Protein AF-A0A135UL10-F1 (afdb_monomer)

Mean predicted aligned error: 10.05 Å

Structure (mmCIF, N/CA/C/O backbone):
data_AF-A0A135UL10-F1
#
_entry.id   AF-A0A135UL10-F1
#
loop_
_atom_site.group_PDB
_atom_site.id
_atom_site.type_symbol
_atom_site.label_atom_id
_atom_site.label_alt_id
_atom_site.label_comp_id
_atom_site.label_asym_id
_atom_site.label_entity_id
_atom_site.label_seq_id
_atom_site.pdbx_PDB_ins_code
_atom_site.Cartn_x
_atom_site.Cartn_y
_atom_site.Cartn_z
_atom_site.occupancy
_atom_site.B_iso_or_equiv
_atom_site.auth_seq_id
_atom_site.auth_comp_id
_atom_site.auth_asym_id
_atom_site.auth_atom_id
_atom_site.pdbx_PDB_model_num
ATOM 1 N N . MET A 1 1 ? -5.763 3.634 17.952 1.00 61.22 1 MET A N 1
ATOM 2 C CA . MET A 1 1 ? -5.202 4.834 17.291 1.00 61.22 1 MET A CA 1
ATOM 3 C C . MET A 1 1 ? -5.747 6.161 17.831 1.00 61.22 1 MET A C 1
ATOM 5 O O . MET A 1 1 ? -5.252 7.186 17.401 1.00 61.22 1 MET A O 1
ATOM 9 N N . ARG A 1 2 ? -6.732 6.206 18.745 1.00 59.16 2 ARG A N 1
ATOM 10 C CA . ARG A 1 2 ? -7.394 7.461 19.168 1.00 59.16 2 ARG A CA 1
ATOM 11 C C . ARG A 1 2 ? -6.445 8.532 19.726 1.00 59.16 2 ARG A C 1
ATOM 13 O O . ARG A 1 2 ? -6.626 9.688 19.390 1.00 59.16 2 ARG A O 1
ATOM 20 N N . GLU A 1 3 ? -5.409 8.148 20.465 1.00 67.69 3 GLU A N 1
ATOM 21 C CA . GLU A 1 3 ? -4.483 9.107 21.101 1.00 67.69 3 GLU A CA 1
ATOM 22 C C . GLU A 1 3 ? -3.184 9.344 20.320 1.00 67.69 3 GLU A C 1
ATOM 24 O O . GLU A 1 3 ? -2.275 10.023 20.783 1.00 67.69 3 GLU A O 1
ATOM 29 N N . VAL A 1 4 ? -3.077 8.780 19.116 1.00 73.94 4 VAL A N 1
ATOM 30 C CA . VAL A 1 4 ? -1.868 8.894 18.295 1.00 73.94 4 VAL A CA 1
ATOM 31 C C . VAL A 1 4 ? -2.011 10.092 17.357 1.00 73.94 4 VAL A C 1
ATOM 33 O O . VAL A 1 4 ? -2.994 10.173 16.609 1.00 73.94 4 VAL A O 1
ATOM 36 N N . SER A 1 5 ? -1.036 11.006 17.382 1.00 77.75 5 SER A N 1
ATOM 37 C CA . SER A 1 5 ? -0.940 12.135 16.444 1.00 77.75 5 SER A CA 1
ATOM 38 C C . SER A 1 5 ? -0.785 11.647 14.998 1.00 77.75 5 SER A C 1
ATOM 40 O O . SER A 1 5 ? -0.221 10.579 14.744 1.00 77.75 5 SER A O 1
ATOM 42 N N . ASN A 1 6 ? -1.268 12.437 14.037 1.00 76.62 6 ASN A N 1
ATOM 43 C CA . ASN A 1 6 ? -1.091 12.168 12.608 1.00 76.62 6 ASN A CA 1
ATOM 44 C C . ASN A 1 6 ? 0.392 12.033 12.233 1.00 76.62 6 ASN A C 1
ATOM 46 O O . ASN A 1 6 ? 0.743 11.115 11.492 1.00 76.62 6 ASN A O 1
ATOM 50 N N . LYS A 1 7 ? 1.272 12.862 12.818 1.00 76.31 7 LYS A N 1
ATOM 51 C CA . LYS A 1 7 ? 2.731 12.764 12.627 1.00 76.31 7 LYS A CA 1
ATOM 52 C C . LYS A 1 7 ? 3.253 11.386 13.018 1.00 76.31 7 LYS A C 1
ATOM 54 O O . LYS A 1 7 ? 3.943 10.745 12.237 1.00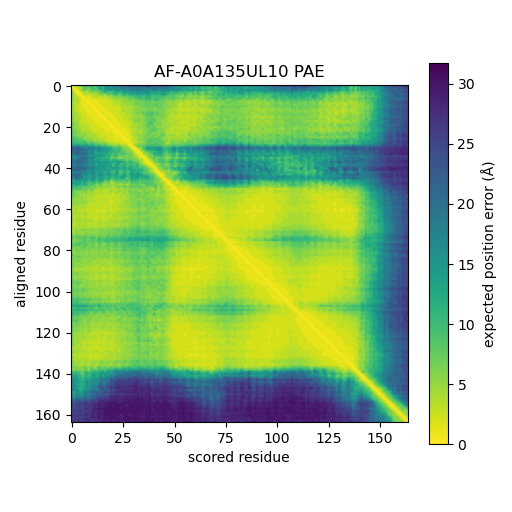 76.31 7 LYS A O 1
ATOM 59 N N . THR A 1 8 ? 2.895 10.910 14.207 1.00 81.81 8 THR A N 1
ATOM 60 C CA . THR A 1 8 ? 3.347 9.612 14.720 1.00 81.81 8 THR A CA 1
ATOM 61 C C . THR A 1 8 ? 2.866 8.460 13.840 1.00 81.81 8 THR A C 1
ATOM 63 O O . THR A 1 8 ? 3.617 7.526 13.582 1.00 81.81 8 THR A O 1
ATOM 66 N N . LEU A 1 9 ? 1.632 8.537 13.337 1.00 82.44 9 LEU A N 1
ATOM 67 C CA . LEU A 1 9 ? 1.081 7.513 12.454 1.00 82.44 9 LEU A CA 1
ATOM 68 C C . LEU A 1 9 ? 1.795 7.488 11.092 1.00 82.44 9 LEU A C 1
ATOM 70 O O . LEU A 1 9 ? 2.140 6.412 10.611 1.00 82.44 9 LEU A O 1
ATOM 74 N N . LEU A 1 10 ? 2.084 8.655 10.511 1.00 83.62 10 LEU A N 1
ATOM 75 C CA . LEU A 1 10 ? 2.874 8.761 9.280 1.00 83.62 10 LEU A CA 1
ATOM 76 C C . LEU A 1 10 ? 4.322 8.293 9.478 1.00 83.62 10 LEU A C 1
ATOM 78 O O . LEU A 1 10 ? 4.864 7.616 8.609 1.00 83.62 10 LEU A O 1
ATOM 82 N N . VAL A 1 11 ? 4.930 8.585 10.632 1.00 85.56 11 VAL A N 1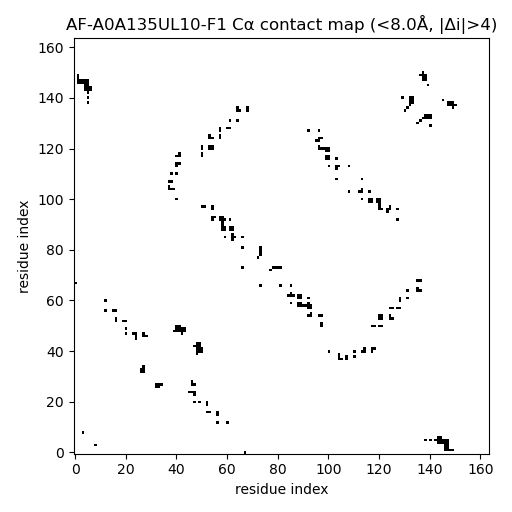
ATOM 83 C CA . VAL A 1 11 ? 6.262 8.069 10.990 1.00 85.56 11 VAL A CA 1
ATOM 84 C C . VAL A 1 11 ? 6.243 6.546 11.069 1.00 85.56 11 VAL A C 1
ATOM 86 O O . VAL A 1 11 ? 7.118 5.907 10.494 1.00 85.56 11 VAL A O 1
ATOM 89 N N . PHE A 1 12 ? 5.240 5.943 11.713 1.00 86.81 12 PHE A N 1
ATOM 90 C CA . PHE A 1 12 ? 5.126 4.484 11.757 1.00 86.81 12 PHE A CA 1
ATOM 91 C C . PHE A 1 12 ? 4.885 3.863 10.379 1.00 86.81 12 PHE A C 1
ATOM 93 O O . PHE A 1 12 ? 5.455 2.813 10.098 1.00 86.81 12 PHE A O 1
ATOM 100 N N . LEU A 1 13 ? 4.107 4.509 9.506 1.00 85.88 13 LEU A N 1
ATOM 101 C CA . LEU A 1 13 ? 3.959 4.075 8.112 1.00 85.88 13 LEU A CA 1
ATOM 102 C C . LEU A 1 13 ? 5.291 4.134 7.355 1.00 85.88 13 LEU A C 1
ATOM 104 O O . LEU A 1 13 ? 5.640 3.181 6.662 1.00 85.88 13 LEU A O 1
ATOM 108 N N . GLY A 1 14 ? 6.055 5.215 7.528 1.00 85.50 14 GLY A N 1
ATOM 109 C CA . GLY A 1 14 ? 7.390 5.349 6.944 1.00 85.50 14 GLY A CA 1
ATOM 110 C C . GLY A 1 14 ? 8.365 4.288 7.459 1.00 85.50 14 GLY A C 1
ATOM 111 O O . GLY A 1 14 ? 9.088 3.688 6.670 1.00 85.50 14 GLY A O 1
ATOM 112 N N . LEU A 1 15 ? 8.345 4.001 8.765 1.00 87.56 15 LEU A N 1
ATOM 113 C CA . LEU A 1 15 ? 9.154 2.941 9.373 1.00 87.56 15 LEU A CA 1
ATOM 114 C C . LEU A 1 15 ? 8.751 1.548 8.879 1.00 87.56 15 LEU A C 1
ATOM 116 O O . LEU A 1 15 ? 9.628 0.728 8.627 1.00 87.56 15 LEU A 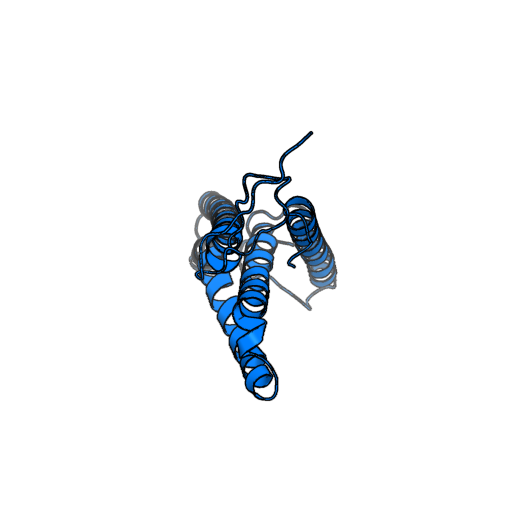O 1
ATOM 120 N N . ALA A 1 16 ? 7.452 1.286 8.710 1.00 84.94 16 ALA A N 1
ATOM 121 C CA . ALA A 1 16 ? 6.967 0.031 8.145 1.00 84.94 16 ALA A CA 1
ATOM 122 C C . ALA A 1 16 ? 7.454 -0.153 6.702 1.00 84.94 16 ALA A C 1
ATOM 124 O O . ALA A 1 16 ? 7.963 -1.218 6.371 1.00 84.94 16 ALA A O 1
ATOM 125 N N . GLY A 1 17 ? 7.382 0.896 5.876 1.00 84.19 17 GLY A N 1
ATOM 126 C CA . GLY A 1 17 ? 7.927 0.865 4.517 1.00 84.19 17 GLY A CA 1
ATOM 127 C C . GLY A 1 17 ? 9.441 0.685 4.479 1.00 84.19 17 GLY A C 1
ATOM 128 O O . GLY A 1 17 ? 9.945 -0.081 3.669 1.00 84.19 17 GLY A O 1
ATOM 129 N N . LEU A 1 18 ? 10.179 1.333 5.383 1.00 86.06 18 LEU A N 1
ATOM 130 C CA . LEU A 1 18 ? 11.626 1.139 5.487 1.00 86.06 18 LEU A CA 1
ATOM 131 C C . LEU A 1 18 ? 11.978 -0.301 5.883 1.00 86.06 18 LEU A C 1
ATOM 133 O O . LEU A 1 18 ? 12.904 -0.883 5.324 1.00 86.06 18 LEU A O 1
ATOM 137 N N . PHE A 1 19 ? 11.245 -0.876 6.836 1.00 86.56 19 PHE A N 1
ATOM 138 C CA . PHE A 1 19 ? 11.438 -2.260 7.258 1.00 86.56 19 PHE A CA 1
ATOM 139 C C . PHE A 1 19 ? 11.143 -3.250 6.124 1.00 86.56 19 PHE A C 1
ATOM 141 O O . PHE A 1 19 ? 11.913 -4.189 5.936 1.00 86.56 19 PHE A O 1
ATOM 148 N N . ASP A 1 20 ? 10.086 -2.997 5.347 1.00 83.44 20 ASP A N 1
ATOM 149 C CA . ASP A 1 20 ? 9.721 -3.764 4.150 1.00 83.44 20 ASP A CA 1
ATOM 150 C C . ASP A 1 20 ? 10.860 -3.763 3.120 1.00 83.44 20 ASP A C 1
ATOM 152 O O . ASP A 1 20 ? 11.336 -4.821 2.720 1.00 83.44 20 ASP A O 1
ATOM 156 N N . VAL A 1 21 ? 11.393 -2.577 2.795 1.00 84.06 21 VAL A N 1
ATOM 157 C CA . VAL A 1 21 ? 12.543 -2.419 1.887 1.00 84.06 21 VAL A CA 1
ATOM 158 C C . VAL A 1 21 ? 13.753 -3.214 2.378 1.00 84.06 21 VAL A C 1
ATOM 160 O O . VAL A 1 21 ? 14.369 -3.933 1.598 1.00 84.06 21 VAL A O 1
ATOM 163 N N . VAL A 1 22 ? 14.110 -3.095 3.661 1.00 84.56 22 VAL A N 1
ATOM 164 C CA . VAL A 1 22 ? 15.292 -3.775 4.219 1.00 84.56 22 VAL A CA 1
ATOM 165 C C . VAL A 1 22 ? 15.122 -5.293 4.183 1.00 84.56 22 VAL A C 1
ATOM 167 O O . VAL A 1 22 ? 16.035 -5.994 3.748 1.00 84.56 22 VAL A O 1
ATOM 170 N N . LEU A 1 23 ? 13.971 -5.809 4.622 1.00 83.88 23 LEU A N 1
ATOM 171 C CA . LEU A 1 23 ? 13.712 -7.247 4.611 1.00 83.88 23 LEU A CA 1
ATOM 172 C C . LEU A 1 23 ? 13.694 -7.811 3.193 1.00 83.88 23 LEU A C 1
ATOM 174 O O . LEU A 1 23 ? 14.362 -8.814 2.938 1.00 83.88 23 LEU A O 1
ATOM 178 N N . GLU A 1 24 ? 12.951 -7.187 2.280 1.00 78.38 24 GLU A N 1
ATOM 179 C CA . GLU A 1 24 ? 12.834 -7.684 0.911 1.00 78.38 24 GLU A CA 1
ATOM 180 C C . GLU A 1 24 ? 14.168 -7.588 0.162 1.00 78.38 24 GLU A C 1
ATOM 182 O O . GLU A 1 24 ? 14.549 -8.543 -0.509 1.00 78.38 24 GLU A O 1
ATOM 187 N N . GLU A 1 25 ? 14.946 -6.518 0.338 1.00 80.12 25 GLU A N 1
ATOM 188 C CA . GLU A 1 25 ? 16.286 -6.414 -0.253 1.00 80.12 25 GLU A CA 1
ATOM 189 C C . GLU A 1 25 ? 17.230 -7.500 0.304 1.00 80.12 25 GLU A C 1
ATOM 191 O O . GLU A 1 25 ? 17.976 -8.120 -0.457 1.00 80.12 25 GLU A O 1
ATOM 196 N N . CYS A 1 26 ? 17.173 -7.818 1.605 1.00 79.38 26 CYS A N 1
ATOM 197 C CA . CYS A 1 26 ? 17.928 -8.944 2.169 1.00 79.38 26 CYS A CA 1
ATOM 198 C C . CYS A 1 26 ? 17.501 -10.298 1.574 1.00 79.38 26 CYS A C 1
ATOM 200 O O . CYS A 1 26 ? 18.359 -11.134 1.286 1.00 79.38 26 CYS A O 1
ATOM 202 N N . LEU A 1 27 ? 16.197 -10.516 1.376 1.00 77.44 27 LEU A N 1
ATOM 203 C CA . LEU A 1 27 ? 15.657 -11.751 0.798 1.00 77.44 27 LEU A CA 1
ATOM 204 C C . LEU A 1 27 ? 16.004 -11.897 -0.691 1.00 77.44 27 LEU A C 1
ATOM 206 O O . LEU A 1 27 ? 16.377 -12.988 -1.126 1.00 77.44 27 LEU A O 1
ATOM 210 N N . LEU A 1 28 ? 15.940 -10.804 -1.456 1.00 74.81 28 LEU A N 1
ATOM 211 C CA . LEU A 1 28 ? 16.317 -10.751 -2.872 1.00 74.81 28 LEU A CA 1
ATOM 212 C C . LEU A 1 28 ? 17.810 -11.060 -3.067 1.00 74.81 28 LEU A C 1
ATOM 214 O O . LEU A 1 28 ? 18.177 -11.807 -3.975 1.00 74.81 28 LEU A O 1
ATOM 218 N N . ASN A 1 29 ? 18.673 -10.555 -2.180 1.00 74.88 29 ASN A N 1
ATOM 219 C CA . ASN A 1 29 ? 20.116 -10.813 -2.234 1.00 74.88 29 ASN A CA 1
ATOM 220 C C . ASN A 1 29 ? 20.514 -12.228 -1.771 1.00 74.88 29 ASN A C 1
ATOM 222 O O . ASN A 1 29 ? 21.638 -12.656 -2.029 1.00 74.88 29 ASN A O 1
ATOM 226 N N . TYR A 1 30 ? 19.612 -12.992 -1.145 1.00 73.06 30 TYR A N 1
ATOM 227 C CA . TYR A 1 30 ? 19.890 -14.358 -0.677 1.00 73.06 30 TYR A CA 1
ATOM 228 C C . TYR A 1 30 ? 19.916 -15.422 -1.797 1.00 73.06 30 TYR A C 1
ATOM 230 O O . TYR A 1 30 ? 20.049 -16.611 -1.515 1.00 73.06 30 TYR A O 1
ATOM 238 N N . GLY A 1 31 ? 19.830 -15.012 -3.070 1.00 57.88 31 GLY A N 1
ATOM 239 C CA . GLY A 1 31 ? 20.182 -15.862 -4.212 1.00 57.88 31 GLY A CA 1
ATOM 240 C C . GLY A 1 31 ? 19.095 -16.846 -4.653 1.00 57.88 31 GLY A C 1
ATOM 241 O O . GLY A 1 31 ? 19.385 -18.022 -4.853 1.00 57.88 31 GLY A O 1
ATOM 242 N N . GLY A 1 32 ? 17.856 -16.370 -4.840 1.00 62.31 32 GLY A N 1
ATOM 243 C CA . GLY A 1 32 ? 16.808 -17.117 -5.560 1.00 62.31 32 GLY A CA 1
ATOM 244 C C . GLY A 1 32 ? 15.556 -17.499 -4.763 1.00 62.31 32 GLY A C 1
ATOM 245 O O . GLY A 1 32 ? 14.688 -18.176 -5.306 1.00 62.31 32 GLY A O 1
ATOM 246 N N . LEU A 1 33 ? 15.428 -17.063 -3.504 1.00 58.16 33 LEU A N 1
ATOM 247 C CA . LEU A 1 33 ? 14.204 -17.253 -2.704 1.00 58.16 33 LEU A CA 1
ATOM 248 C C . LEU A 1 33 ? 13.055 -16.331 -3.134 1.00 58.16 33 LEU A C 1
ATOM 250 O O . LEU A 1 33 ? 11.887 -16.683 -2.986 1.00 58.16 33 LEU A O 1
ATOM 254 N N . TYR A 1 34 ? 13.391 -15.154 -3.657 1.00 52.06 34 TYR A N 1
ATOM 255 C CA . TYR A 1 34 ? 12.441 -14.136 -4.076 1.00 52.06 34 TYR A CA 1
ATOM 256 C C . TYR A 1 34 ? 12.973 -13.498 -5.359 1.00 52.06 34 TYR A C 1
ATOM 258 O O . TYR A 1 34 ? 14.150 -13.150 -5.434 1.00 52.06 34 TYR A O 1
ATOM 266 N N . LEU A 1 35 ? 12.144 -13.421 -6.398 1.00 62.25 35 LEU A N 1
ATOM 267 C CA . LEU A 1 35 ? 12.518 -12.864 -7.696 1.00 62.25 35 LEU A CA 1
ATOM 268 C C . LEU A 1 35 ? 11.357 -12.027 -8.216 1.00 62.25 35 LEU A C 1
ATOM 270 O O . LEU A 1 35 ? 10.235 -12.516 -8.353 1.00 62.25 35 LEU A O 1
ATOM 274 N N . HIS A 1 36 ? 11.637 -10.771 -8.542 1.00 61.72 36 HIS A N 1
ATOM 275 C CA . HIS A 1 36 ? 10.674 -9.934 -9.235 1.00 61.72 36 HIS A CA 1
ATOM 276 C C . HIS A 1 36 ? 10.696 -10.232 -10.738 1.00 61.72 36 HIS A C 1
ATOM 278 O O . HIS A 1 36 ? 11.752 -10.280 -11.366 1.00 61.72 36 HIS A O 1
ATOM 284 N N . TYR A 1 37 ? 9.515 -10.433 -11.322 1.00 55.38 37 TYR A N 1
ATOM 285 C CA . TYR A 1 37 ? 9.376 -10.762 -12.738 1.00 55.38 37 TYR A CA 1
ATOM 286 C C . TYR A 1 37 ? 9.502 -9.516 -13.625 1.00 55.38 37 TYR A C 1
ATOM 288 O O . TYR A 1 37 ? 8.882 -8.493 -13.345 1.00 55.38 37 TYR A O 1
ATOM 296 N N . GLY A 1 38 ? 10.252 -9.612 -14.724 1.00 58.78 38 GLY A N 1
ATOM 297 C CA . GLY A 1 38 ? 10.378 -8.542 -15.720 1.00 58.78 38 GLY A CA 1
ATOM 298 C C . GLY A 1 38 ? 11.300 -7.385 -15.315 1.00 58.78 38 GLY A C 1
ATOM 299 O O . GLY A 1 38 ? 11.927 -7.389 -14.257 1.00 58.78 38 GLY A O 1
ATOM 300 N N . HIS A 1 39 ? 11.406 -6.384 -16.195 1.00 62.16 39 HIS A N 1
ATOM 301 C CA . HIS A 1 39 ? 12.285 -5.232 -15.984 1.00 62.16 39 HIS A CA 1
ATOM 302 C C . HIS A 1 39 ? 11.675 -4.286 -14.938 1.00 62.16 39 HIS A C 1
ATOM 304 O O . HIS A 1 39 ? 10.765 -3.511 -15.233 1.00 62.16 39 HIS A O 1
ATOM 310 N N . GLN A 1 40 ? 12.163 -4.382 -13.702 1.00 62.72 40 GLN A N 1
ATOM 311 C CA . GLN A 1 40 ? 11.638 -3.626 -12.568 1.00 62.72 40 GLN A CA 1
ATOM 312 C C . GLN A 1 40 ? 11.954 -2.130 -12.660 1.00 62.72 40 GLN A C 1
ATOM 314 O O . GLN A 1 40 ? 12.993 -1.710 -13.173 1.00 62.72 40 GLN A O 1
ATOM 319 N N . THR A 1 41 ? 11.033 -1.318 -12.148 1.00 58.47 41 THR A N 1
ATOM 320 C CA . THR A 1 41 ? 11.119 0.149 -12.144 1.00 58.47 41 THR A CA 1
ATOM 321 C C . THR A 1 41 ? 11.533 0.684 -10.790 1.00 58.47 41 THR A C 1
ATOM 323 O O . THR A 1 41 ? 11.257 0.047 -9.778 1.00 58.47 41 THR A O 1
ATOM 326 N N . LEU A 1 42 ? 12.134 1.879 -10.758 1.00 60.41 42 LEU A N 1
ATOM 327 C CA . LEU A 1 42 ? 12.561 2.556 -9.527 1.00 60.41 42 LEU A CA 1
ATOM 328 C C . LEU A 1 42 ? 13.396 1.660 -8.594 1.00 60.41 42 LEU A C 1
ATOM 330 O O . LEU A 1 42 ? 13.178 1.640 -7.386 1.00 60.41 42 LEU A O 1
ATOM 334 N N . VAL A 1 43 ? 14.341 0.902 -9.148 1.00 67.25 43 VAL A N 1
ATOM 335 C CA . VAL A 1 43 ? 15.310 0.151 -8.344 1.00 67.25 43 VAL A CA 1
ATOM 336 C C . VAL A 1 43 ? 16.362 1.138 -7.841 1.00 67.25 43 VAL A C 1
ATOM 338 O O . VAL A 1 43 ? 17.158 1.636 -8.634 1.00 67.25 43 VAL A O 1
ATOM 341 N N . LEU A 1 44 ? 16.320 1.489 -6.552 1.00 58.75 44 LEU A N 1
ATOM 342 C CA . LEU A 1 44 ? 17.241 2.478 -5.970 1.00 58.75 44 LEU A CA 1
ATOM 343 C C . LEU A 1 44 ? 18.539 1.865 -5.434 1.00 58.75 44 LEU A C 1
ATOM 345 O O . LEU A 1 44 ? 19.562 2.543 -5.443 1.00 58.75 44 LEU A O 1
ATOM 349 N N . PHE A 1 45 ? 18.497 0.623 -4.942 1.00 61.09 45 PHE A N 1
ATOM 350 C CA . PHE A 1 45 ? 19.636 0.001 -4.261 1.00 61.09 45 PHE A CA 1
ATOM 351 C C . PHE A 1 45 ? 20.295 -1.077 -5.115 1.00 61.09 45 PHE A C 1
ATOM 353 O O . PHE A 1 45 ? 21.353 -0.832 -5.688 1.00 61.09 45 PHE A O 1
ATOM 360 N N . SER A 1 46 ? 19.688 -2.257 -5.215 1.00 62.91 46 SER A N 1
ATOM 361 C CA . SER A 1 46 ? 20.241 -3.343 -6.029 1.00 62.91 46 SER A CA 1
ATOM 362 C C . SER A 1 46 ? 19.141 -4.076 -6.782 1.00 62.91 46 SER A C 1
ATOM 364 O O . SER A 1 46 ? 19.179 -4.124 -8.012 1.00 62.91 46 SER A O 1
ATOM 366 N N . LEU A 1 47 ? 18.123 -4.578 -6.076 1.00 66.50 47 LEU A N 1
ATOM 367 C CA . LEU A 1 47 ? 17.083 -5.413 -6.690 1.00 66.50 47 LEU A CA 1
ATOM 368 C C . LEU A 1 47 ? 15.657 -4.973 -6.342 1.00 66.50 47 LEU A C 1
ATOM 370 O O . LEU A 1 47 ? 14.731 -5.303 -7.086 1.00 66.50 47 LEU A O 1
ATOM 374 N N . PHE A 1 48 ? 15.465 -4.222 -5.252 1.00 68.12 48 PHE A N 1
ATOM 375 C CA . PHE A 1 48 ? 14.133 -3.866 -4.776 1.00 68.12 48 PHE A CA 1
ATOM 376 C C . PHE A 1 48 ? 13.477 -2.727 -5.586 1.00 68.12 48 PHE A C 1
ATOM 378 O O . PHE A 1 48 ? 14.027 -1.621 -5.665 1.00 68.12 48 PHE A O 1
ATOM 385 N N . PRO A 1 49 ? 12.272 -2.941 -6.145 1.00 75.88 49 PRO A N 1
ATOM 386 C CA . PRO A 1 49 ? 11.487 -1.892 -6.778 1.00 75.88 49 PRO A CA 1
ATOM 387 C C . PRO A 1 49 ? 10.841 -0.968 -5.739 1.00 75.88 49 PRO A C 1
ATOM 389 O O . PRO A 1 49 ? 9.887 -1.351 -5.067 1.00 75.88 49 PRO A O 1
ATOM 392 N N . CYS A 1 50 ? 11.258 0.298 -5.647 1.00 79.56 50 CYS A N 1
ATOM 393 C CA . CYS A 1 50 ? 10.710 1.204 -4.630 1.00 79.56 50 CYS A CA 1
ATOM 394 C C . CYS A 1 50 ? 9.193 1.416 -4.728 1.00 79.56 50 CYS A C 1
ATOM 396 O O . CYS A 1 50 ? 8.559 1.626 -3.699 1.00 79.56 50 CYS A O 1
ATOM 398 N N . TRP A 1 51 ? 8.595 1.321 -5.921 1.00 81.56 51 TRP A N 1
ATOM 399 C CA . TRP A 1 51 ? 7.138 1.422 -6.093 1.00 81.56 51 TRP A CA 1
ATOM 400 C C . TRP A 1 51 ? 6.366 0.336 -5.333 1.00 81.56 51 TRP A C 1
ATOM 402 O O . TRP A 1 51 ? 5.240 0.586 -4.896 1.00 81.56 51 TRP A O 1
ATOM 412 N N . TRP A 1 52 ? 6.986 -0.831 -5.129 1.00 84.88 52 TRP A N 1
ATOM 413 C CA . TRP A 1 52 ? 6.405 -1.948 -4.394 1.00 84.88 52 TRP A CA 1
ATOM 414 C C . TRP A 1 52 ? 6.158 -1.591 -2.929 1.00 84.88 52 TRP A C 1
ATOM 416 O O . TRP A 1 52 ? 5.039 -1.761 -2.446 1.00 84.88 52 TRP A O 1
ATOM 426 N N . ALA A 1 53 ? 7.142 -0.985 -2.255 1.00 86.19 53 ALA A N 1
ATOM 427 C CA . ALA A 1 53 ? 7.000 -0.557 -0.861 1.00 86.19 53 ALA A CA 1
ATOM 428 C C . ALA A 1 53 ? 5.797 0.378 -0.668 1.00 86.19 53 ALA A C 1
ATOM 430 O O . ALA A 1 53 ? 5.021 0.220 0.275 1.00 86.19 53 ALA A O 1
ATOM 431 N N . PHE A 1 54 ? 5.590 1.333 -1.583 1.00 88.56 54 PHE A N 1
ATOM 432 C CA . PHE A 1 54 ? 4.469 2.269 -1.482 1.00 88.56 54 PHE A CA 1
ATOM 433 C C . PHE A 1 54 ? 3.119 1.554 -1.581 1.00 88.56 54 PHE A C 1
ATOM 435 O O . PHE A 1 54 ? 2.263 1.741 -0.709 1.00 88.56 54 PHE A O 1
ATOM 442 N N . CYS A 1 55 ? 2.916 0.716 -2.604 1.00 90.31 55 CYS A N 1
ATOM 443 C CA . CYS A 1 55 ? 1.648 0.001 -2.740 1.00 90.31 55 CYS A CA 1
ATOM 444 C C . CYS A 1 55 ? 1.436 -1.015 -1.607 1.00 90.31 55 CYS A C 1
ATOM 446 O O . CYS A 1 55 ? 0.326 -1.085 -1.076 1.00 90.31 55 CYS A O 1
ATOM 448 N N . ASN A 1 56 ? 2.489 -1.711 -1.165 1.00 90.62 56 ASN A N 1
ATOM 449 C CA . ASN A 1 56 ? 2.429 -2.708 -0.098 1.00 90.62 56 ASN A CA 1
ATOM 450 C C . ASN A 1 56 ? 2.001 -2.070 1.234 1.00 90.62 56 ASN A C 1
ATOM 452 O O . ASN A 1 56 ? 0.989 -2.457 1.826 1.00 90.62 56 ASN A O 1
ATOM 456 N N . VAL A 1 57 ? 2.684 -0.996 1.644 1.00 90.81 57 VAL A N 1
ATOM 457 C CA . VAL A 1 57 ? 2.345 -0.241 2.860 1.00 90.81 57 VAL A CA 1
ATOM 458 C C . VAL A 1 57 ? 0.932 0.335 2.778 1.00 90.81 57 VAL A C 1
ATOM 460 O O . VAL A 1 57 ? 0.168 0.219 3.738 1.00 90.81 57 VAL A O 1
ATOM 463 N N . SER A 1 58 ? 0.545 0.917 1.637 1.00 92.94 58 SER A N 1
ATOM 464 C CA . SER A 1 58 ? -0.798 1.492 1.469 1.00 92.94 58 SER A CA 1
ATOM 465 C C . SER A 1 58 ? -1.917 0.444 1.578 1.00 92.94 58 SER A C 1
ATOM 467 O O . SER A 1 58 ? -2.989 0.738 2.114 1.00 92.94 58 SER A O 1
ATOM 469 N N . ALA A 1 59 ? -1.674 -0.782 1.105 1.00 92.88 59 ALA A N 1
ATOM 470 C CA . ALA A 1 59 ? -2.631 -1.884 1.118 1.00 92.88 59 ALA A CA 1
ATOM 471 C C . ALA A 1 59 ? -2.790 -2.485 2.521 1.00 92.88 59 ALA A C 1
ATOM 473 O O . ALA A 1 59 ? -3.912 -2.677 3.000 1.00 92.88 59 ALA A O 1
ATOM 474 N N . VAL A 1 60 ? -1.675 -2.713 3.222 1.00 91.94 60 VAL A N 1
ATOM 475 C CA . VAL A 1 60 ? -1.691 -3.140 4.630 1.00 91.94 60 VAL A CA 1
ATOM 476 C C . VAL A 1 60 ? -2.383 -2.086 5.492 1.00 91.94 60 VAL A C 1
ATOM 478 O O . VAL A 1 60 ? -3.229 -2.417 6.328 1.00 91.94 60 VAL A O 1
ATOM 481 N N . PHE A 1 61 ? -2.088 -0.806 5.250 1.00 93.06 61 PHE A N 1
ATOM 482 C CA . PHE A 1 61 ? -2.700 0.287 5.991 1.00 93.06 61 PHE A CA 1
ATOM 483 C C . PHE A 1 61 ? -4.224 0.324 5.834 1.00 93.06 61 PHE A C 1
ATOM 485 O O . PHE A 1 61 ? -4.922 0.528 6.828 1.00 93.06 61 PHE A O 1
ATOM 492 N N . LEU A 1 62 ? -4.754 0.040 4.639 1.00 94.38 62 LEU A N 1
ATOM 493 C CA . LEU A 1 62 ? -6.198 -0.082 4.418 1.00 94.38 62 LEU A CA 1
ATOM 494 C C . LEU A 1 62 ? -6.821 -1.170 5.306 1.00 94.38 62 LEU A C 1
ATOM 496 O O . LEU A 1 62 ? -7.827 -0.919 5.971 1.00 94.38 62 LEU A O 1
ATOM 500 N N . GLY A 1 63 ? -6.211 -2.358 5.367 1.00 92.94 63 GLY A N 1
ATOM 501 C CA . GLY A 1 63 ? -6.696 -3.456 6.211 1.00 92.94 63 GLY A CA 1
ATOM 502 C C . GLY A 1 63 ? -6.704 -3.100 7.702 1.00 92.94 63 GLY A C 1
ATOM 503 O O . GLY A 1 63 ? -7.699 -3.319 8.404 1.00 92.94 63 GLY A O 1
ATOM 504 N N . ILE A 1 64 ? -5.629 -2.476 8.187 1.00 91.94 64 ILE A N 1
ATOM 505 C CA . ILE A 1 64 ? -5.527 -2.027 9.584 1.00 91.94 64 ILE A CA 1
ATOM 506 C C . ILE A 1 64 ? -6.548 -0.912 9.875 1.00 91.94 64 ILE A C 1
ATOM 508 O O . ILE A 1 64 ? -7.213 -0.926 10.913 1.00 91.94 64 ILE A O 1
ATOM 512 N N . ALA A 1 65 ? -6.714 0.052 8.969 1.00 92.06 65 ALA A N 1
ATOM 513 C CA . ALA A 1 65 ? -7.664 1.146 9.141 1.00 92.06 65 ALA A CA 1
ATOM 514 C C . ALA A 1 65 ? -9.114 0.641 9.191 1.00 92.06 65 ALA A C 1
ATOM 516 O O . ALA A 1 65 ? -9.875 1.047 10.072 1.00 92.06 65 ALA A O 1
ATOM 517 N N . MET A 1 66 ? -9.481 -0.293 8.310 1.00 93.00 66 MET A N 1
ATOM 518 C CA . MET A 1 66 ? -10.815 -0.900 8.278 1.00 93.00 66 MET A CA 1
ATOM 519 C C . MET A 1 66 ? -11.105 -1.705 9.547 1.00 93.00 66 MET A C 1
ATOM 521 O O . MET A 1 66 ? -12.132 -1.497 10.200 1.00 93.00 66 MET A O 1
ATOM 525 N N . THR A 1 67 ? -10.180 -2.575 9.957 1.00 91.88 67 THR A N 1
ATOM 526 C CA . THR A 1 67 ? -10.327 -3.352 11.200 1.00 91.88 67 THR A CA 1
ATOM 527 C C . THR A 1 67 ? -10.434 -2.446 12.426 1.00 91.88 67 THR A C 1
ATOM 529 O O . THR A 1 67 ? -11.273 -2.678 13.297 1.00 91.88 67 THR A O 1
ATOM 532 N N . TYR A 1 68 ? -9.676 -1.349 12.467 1.00 90.94 68 TYR A N 1
ATOM 533 C CA . TYR A 1 68 ? -9.764 -0.362 13.540 1.00 90.94 68 TYR A CA 1
ATOM 534 C C . TYR A 1 68 ? -11.084 0.431 13.540 1.00 90.94 68 TYR A C 1
ATOM 536 O O . TYR A 1 68 ? -11.671 0.676 14.608 1.00 90.94 68 TYR A O 1
ATOM 544 N N . ARG A 1 69 ? -11.564 0.837 12.358 1.00 91.12 69 ARG A N 1
ATOM 545 C CA . ARG A 1 69 ? -12.801 1.612 12.182 1.00 91.12 69 ARG A CA 1
ATOM 546 C C . ARG A 1 69 ? -14.035 0.829 12.619 1.00 91.12 69 ARG A C 1
ATOM 548 O O . ARG A 1 69 ? -14.922 1.414 13.246 1.00 91.12 69 ARG A O 1
ATOM 555 N N . TYR A 1 70 ? -14.057 -0.474 12.347 1.00 91.19 70 TYR A N 1
ATOM 556 C CA . TYR A 1 70 ? -15.164 -1.379 12.672 1.00 91.19 70 TYR A CA 1
ATOM 557 C C . TYR A 1 70 ? -14.863 -2.313 13.855 1.00 91.19 70 TYR A C 1
ATOM 559 O O . TYR A 1 70 ? -15.565 -3.300 14.059 1.00 91.19 70 TYR A O 1
ATOM 567 N N . ARG A 1 71 ? -13.860 -1.991 14.685 1.00 90.06 71 ARG A N 1
ATOM 568 C CA . ARG A 1 71 ? -13.421 -2.824 15.826 1.00 90.06 71 ARG A CA 1
ATOM 569 C C . ARG A 1 71 ? -14.545 -3.241 16.783 1.00 90.06 71 ARG A C 1
ATOM 571 O O . ARG A 1 71 ? -14.493 -4.321 17.351 1.00 90.06 71 ARG A O 1
ATOM 578 N N . GLU A 1 72 ? -15.557 -2.389 16.961 1.00 91.00 72 GLU A N 1
ATOM 579 C CA . GLU A 1 72 ? -16.704 -2.670 17.837 1.00 91.00 72 GLU A CA 1
ATOM 580 C C . GLU A 1 72 ? -17.579 -3.791 17.254 1.00 91.00 72 GLU A C 1
ATOM 582 O O . GLU A 1 72 ? -18.059 -4.652 17.991 1.00 91.00 72 GLU A O 1
ATOM 587 N N . TRP A 1 73 ? -17.703 -3.850 15.924 1.00 92.56 73 TRP A N 1
ATOM 588 C CA . TRP A 1 73 ? -18.414 -4.918 15.223 1.00 92.56 73 TRP A CA 1
ATOM 589 C C . TRP A 1 73 ? -17.645 -6.243 15.244 1.00 92.56 73 TRP A C 1
ATOM 591 O O . TRP A 1 73 ? -18.259 -7.296 15.387 1.00 92.56 73 TRP A O 1
ATOM 601 N N . PHE A 1 74 ? -16.311 -6.192 15.174 1.00 91.44 74 PHE A N 1
ATOM 602 C CA . PHE A 1 74 ? -15.434 -7.368 15.244 1.00 91.44 74 PHE A CA 1
ATOM 603 C C . PHE A 1 74 ? -15.266 -7.957 16.655 1.00 91.44 74 PHE A C 1
ATOM 605 O O . PHE A 1 74 ? -14.453 -8.857 16.850 1.00 91.44 74 PHE A O 1
ATOM 612 N N . SER A 1 75 ? -16.009 -7.480 17.653 1.00 90.62 75 SER A N 1
ATOM 613 C CA . SER A 1 75 ? -15.910 -7.994 19.020 1.00 90.62 75 SER A CA 1
ATOM 614 C C . SER A 1 75 ? -16.513 -9.403 19.169 1.00 90.62 75 SER A C 1
ATOM 616 O O . SER A 1 75 ? -17.503 -9.768 18.529 1.00 90.62 75 SER A O 1
ATOM 618 N N . GLY A 1 76 ? -15.893 -10.226 20.023 1.00 92.31 76 GLY A N 1
ATOM 619 C CA . GLY A 1 76 ? -16.327 -11.600 20.293 1.00 92.31 76 GLY A CA 1
ATOM 620 C C . GLY A 1 76 ? -16.127 -12.540 19.100 1.00 92.31 76 GLY A C 1
ATOM 621 O O . GLY A 1 76 ? -15.084 -12.527 18.448 1.00 92.31 76 GLY A O 1
ATOM 622 N N . TRP A 1 77 ? -17.132 -13.367 18.803 1.00 94.38 77 TRP A N 1
ATOM 623 C CA . TRP A 1 77 ? -17.060 -14.380 17.739 1.00 94.38 77 TRP A CA 1
ATOM 624 C C . TRP A 1 77 ? -16.914 -13.780 16.331 1.00 94.38 77 TRP A C 1
ATOM 626 O O . TRP A 1 77 ? -16.362 -14.416 15.436 1.00 94.38 77 TRP A O 1
ATOM 636 N N . LYS A 1 78 ? -17.361 -12.532 16.135 1.00 93.31 78 LYS A N 1
ATOM 637 C CA . LYS A 1 78 ? -17.273 -11.825 14.849 1.00 93.31 78 LYS A CA 1
ATOM 638 C C . LYS A 1 78 ? -15.838 -11.462 14.464 1.00 93.31 78 LYS A C 1
ATOM 640 O O . LYS A 1 78 ? -15.593 -11.127 13.309 1.00 93.31 78 LYS A O 1
ATOM 645 N N . SER A 1 79 ? -14.882 -11.570 15.388 1.00 92.62 79 SER A N 1
ATOM 646 C CA . SER A 1 79 ? -13.452 -11.390 15.103 1.00 92.62 79 SER A CA 1
ATOM 647 C C . SER A 1 79 ? -12.933 -12.351 14.029 1.00 92.62 79 SER A C 1
ATOM 649 O O . SER A 1 79 ? -12.006 -12.002 13.303 1.00 92.62 79 SER A O 1
ATOM 651 N N . VAL A 1 80 ? -13.579 -13.507 13.837 1.00 94.44 80 VAL A N 1
ATOM 652 C CA . VAL A 1 80 ? -13.248 -14.457 12.762 1.00 94.44 80 VAL A CA 1
ATOM 653 C C . VAL A 1 80 ? -13.339 -13.804 11.376 1.00 94.44 80 VAL A C 1
ATOM 655 O O . VAL A 1 80 ? -12.551 -14.140 10.496 1.00 94.44 80 VAL A O 1
ATOM 658 N N . PHE A 1 81 ? -14.219 -12.814 11.180 1.00 93.06 81 PHE A N 1
ATOM 659 C CA . PHE A 1 81 ? -14.335 -12.087 9.909 1.00 93.06 81 PHE A CA 1
ATOM 660 C C . PHE A 1 81 ? -13.138 -11.176 9.602 1.00 93.06 81 PHE A C 1
ATOM 662 O O . PHE A 1 81 ? -12.983 -10.755 8.457 1.00 93.06 81 PHE A O 1
ATOM 669 N N . VAL A 1 82 ? -12.254 -10.905 10.567 1.00 93.19 82 VAL A N 1
ATOM 670 C CA . VAL A 1 82 ? -10.998 -10.185 10.304 1.00 93.19 82 VAL A CA 1
ATOM 671 C C . VAL A 1 82 ? -10.092 -10.996 9.370 1.00 93.19 82 VAL A C 1
ATOM 673 O O . VAL A 1 82 ? -9.443 -10.411 8.503 1.00 93.19 82 VAL A O 1
ATOM 676 N N . LEU A 1 83 ? -10.102 -12.331 9.489 1.00 92.12 83 LEU A N 1
ATOM 677 C CA . LEU A 1 83 ? -9.272 -13.232 8.683 1.00 92.12 83 LEU A CA 1
ATOM 678 C C . LEU A 1 83 ? -9.506 -13.098 7.172 1.00 92.12 83 LEU A C 1
ATOM 680 O O . LEU A 1 83 ? -8.516 -12.969 6.464 1.00 92.12 83 LEU A O 1
ATOM 684 N N . PRO A 1 84 ? -10.750 -13.101 6.651 1.00 93.69 84 PRO A N 1
ATOM 685 C CA . PRO A 1 84 ? -10.992 -12.839 5.236 1.00 93.69 84 PRO A CA 1
ATOM 686 C C . PRO A 1 84 ? -10.896 -11.350 4.879 1.00 93.69 84 PRO A C 1
ATOM 688 O O . PRO A 1 84 ? -10.469 -11.020 3.778 1.00 93.69 84 PRO A O 1
ATOM 691 N N . ILE A 1 85 ? -11.259 -10.425 5.772 1.00 92.56 85 ILE A N 1
ATOM 692 C CA . ILE A 1 85 ? -11.284 -8.992 5.430 1.00 92.56 85 ILE A CA 1
ATOM 693 C C . ILE A 1 85 ? -9.886 -8.434 5.176 1.00 92.56 85 ILE A C 1
ATOM 695 O O . ILE A 1 85 ? -9.716 -7.651 4.246 1.00 92.56 85 ILE A O 1
ATOM 699 N N . LEU A 1 86 ? -8.882 -8.848 5.951 1.00 93.19 86 LEU A N 1
ATOM 700 C CA . LEU A 1 86 ? -7.506 -8.394 5.745 1.00 93.19 86 LEU A CA 1
ATOM 701 C C . LEU A 1 86 ? -6.960 -8.705 4.337 1.00 93.19 86 LEU A C 1
ATOM 703 O O . LEU A 1 86 ? -6.535 -7.755 3.678 1.00 93.19 86 LEU A O 1
ATOM 707 N N . PRO A 1 87 ? -6.995 -9.952 3.822 1.00 93.75 87 PRO A N 1
ATOM 708 C CA . PRO A 1 87 ? -6.540 -10.241 2.468 1.00 93.75 87 PRO A CA 1
ATOM 709 C C . PRO A 1 87 ? -7.407 -9.559 1.406 1.00 93.75 87 PRO A C 1
ATOM 711 O O . PRO A 1 87 ? -6.859 -9.108 0.406 1.00 93.75 87 PRO A O 1
ATOM 714 N N . PHE A 1 88 ? -8.720 -9.387 1.613 1.00 95.12 88 PHE A N 1
ATOM 715 C CA . PHE A 1 88 ? -9.543 -8.617 0.669 1.00 95.12 88 PHE A CA 1
ATOM 716 C C . PHE A 1 88 ? -9.139 -7.142 0.610 1.00 95.12 88 PHE A C 1
ATOM 718 O O . PHE A 1 88 ? -8.984 -6.596 -0.481 1.00 95.12 88 PHE A O 1
ATOM 725 N N . CYS A 1 89 ? -8.930 -6.499 1.760 1.00 95.06 89 CYS A N 1
ATOM 726 C CA . CYS A 1 89 ? -8.433 -5.126 1.817 1.00 95.06 89 CYS A CA 1
ATOM 727 C C . CYS A 1 89 ? -7.043 -5.012 1.191 1.00 95.06 89 CYS A C 1
ATOM 729 O O . CYS A 1 89 ? -6.789 -4.056 0.462 1.00 95.06 89 CYS A O 1
ATOM 731 N N . TYR A 1 90 ? -6.172 -5.991 1.437 1.00 93.88 90 TYR A N 1
ATOM 732 C CA . TYR A 1 90 ? -4.846 -6.022 0.841 1.00 93.88 90 TYR A CA 1
ATOM 733 C C . TYR A 1 90 ? -4.924 -6.118 -0.683 1.00 93.88 90 TYR A C 1
ATOM 735 O O . TYR A 1 90 ? -4.400 -5.250 -1.371 1.00 93.88 90 TYR A O 1
ATOM 743 N N . VAL A 1 91 ? -5.642 -7.107 -1.225 1.00 94.19 91 VAL A N 1
ATOM 744 C CA . VAL A 1 91 ? -5.793 -7.284 -2.677 1.00 94.19 91 VAL A CA 1
ATOM 745 C C . VAL A 1 91 ? -6.433 -6.052 -3.309 1.00 94.19 91 VAL A C 1
ATOM 747 O O . VAL A 1 91 ? -5.955 -5.593 -4.343 1.00 94.19 91 VAL A O 1
ATOM 750 N N . ALA A 1 92 ? -7.468 -5.479 -2.693 1.00 94.06 92 ALA A N 1
ATOM 751 C CA . ALA A 1 92 ? -8.132 -4.292 -3.218 1.00 94.06 92 ALA A CA 1
ATOM 752 C C . ALA A 1 92 ? -7.203 -3.068 -3.227 1.00 94.06 92 ALA A C 1
ATOM 754 O O . ALA A 1 92 ? -7.050 -2.422 -4.263 1.00 94.06 92 ALA A O 1
ATOM 755 N N . GLY A 1 93 ? -6.560 -2.769 -2.095 1.00 93.50 93 GLY A N 1
ATOM 756 C CA . GLY A 1 93 ? -5.674 -1.613 -1.957 1.00 93.50 93 GLY A CA 1
ATOM 757 C C . GLY A 1 93 ? -4.397 -1.745 -2.784 1.00 93.50 93 GLY A C 1
ATOM 758 O O . GLY A 1 93 ? -3.956 -0.778 -3.397 1.00 93.50 93 GLY A O 1
ATOM 759 N N . TRP A 1 94 ? -3.821 -2.944 -2.848 1.00 93.75 94 TRP A N 1
ATOM 760 C CA . TRP A 1 94 ? -2.647 -3.207 -3.671 1.00 93.75 94 TRP A CA 1
ATOM 761 C C . TRP A 1 94 ? -2.998 -3.090 -5.154 1.00 93.75 94 TRP A C 1
ATOM 763 O O . TRP A 1 94 ? -2.323 -2.367 -5.878 1.00 93.75 94 TRP A O 1
ATOM 773 N N . SER A 1 95 ? -4.095 -3.716 -5.599 1.00 92.94 95 SER A N 1
ATOM 774 C CA . SER A 1 95 ? -4.508 -3.660 -7.009 1.00 92.94 95 SER A CA 1
ATOM 775 C C . SER A 1 95 ? -4.826 -2.234 -7.453 1.00 92.94 95 SER A C 1
ATOM 777 O O . SER A 1 95 ? -4.469 -1.848 -8.560 1.00 92.94 95 SER A O 1
ATOM 779 N N . LEU A 1 96 ? -5.461 -1.423 -6.604 1.00 93.19 96 LEU A N 1
ATOM 780 C CA . LEU A 1 96 ? -5.782 -0.040 -6.958 1.00 93.19 96 LEU A CA 1
ATOM 781 C C . LEU A 1 96 ? -4.517 0.789 -7.236 1.00 93.19 96 LEU A C 1
ATOM 783 O O . LEU A 1 96 ? -4.480 1.545 -8.205 1.00 93.19 96 LEU A O 1
ATOM 787 N N . ALA A 1 97 ? -3.488 0.635 -6.401 1.00 92.75 97 ALA A N 1
ATOM 788 C CA . ALA A 1 97 ? -2.261 1.413 -6.515 1.00 92.75 97 ALA A CA 1
ATOM 789 C C . ALA A 1 97 ? -1.272 0.835 -7.542 1.00 92.75 97 ALA A C 1
ATOM 791 O O . ALA A 1 97 ? -0.693 1.594 -8.311 1.00 92.75 97 ALA A O 1
ATOM 792 N N . ALA A 1 98 ? -1.077 -0.488 -7.566 1.00 92.00 98 ALA A N 1
ATOM 793 C CA . ALA A 1 98 ? 0.012 -1.157 -8.286 1.00 92.00 98 ALA A CA 1
ATOM 794 C C . ALA A 1 98 ? -0.256 -1.421 -9.776 1.00 92.00 98 ALA A C 1
ATOM 796 O O . ALA A 1 98 ? 0.688 -1.643 -10.542 1.00 92.00 98 ALA A O 1
ATOM 797 N N . MET A 1 99 ? -1.523 -1.420 -10.204 1.00 91.31 99 MET A N 1
ATOM 798 C CA . MET A 1 99 ? -1.904 -1.824 -11.565 1.00 91.31 99 MET A CA 1
ATOM 799 C C . MET A 1 99 ? -1.171 -1.085 -12.693 1.00 91.31 99 MET A C 1
ATOM 801 O O . MET A 1 99 ? -0.787 -1.764 -13.648 1.00 91.31 99 MET A O 1
ATOM 805 N N . PRO A 1 100 ? -0.902 0.236 -12.625 1.00 90.81 100 PRO A N 1
ATOM 806 C CA . PRO A 1 100 ? -0.164 0.914 -13.687 1.00 90.81 100 PRO A CA 1
ATOM 807 C C . PRO A 1 100 ? 1.217 0.300 -13.935 1.00 90.81 100 PRO A C 1
ATOM 809 O O . PRO A 1 100 ? 1.578 0.032 -15.082 1.00 90.81 100 PRO A O 1
ATOM 812 N N . THR A 1 101 ? 1.984 0.035 -12.874 1.00 89.19 101 THR A N 1
ATOM 813 C CA . THR A 1 101 ? 3.322 -0.560 -13.003 1.00 89.19 101 THR A CA 1
ATOM 814 C C . THR A 1 101 ? 3.251 -2.023 -13.402 1.00 89.19 101 THR A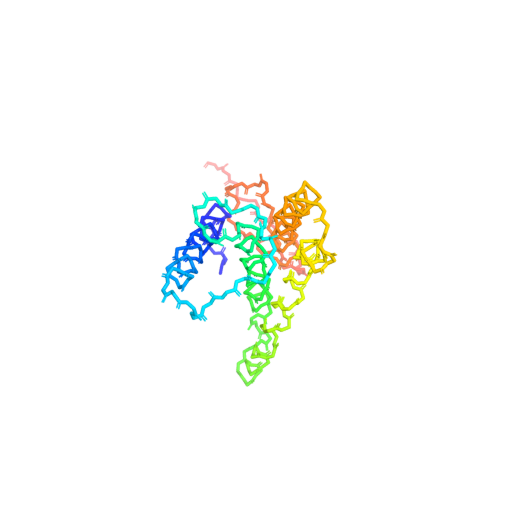 C 1
ATOM 816 O O . THR A 1 101 ? 3.980 -2.438 -14.301 1.00 89.19 101 THR A O 1
ATOM 819 N N . VAL A 1 102 ? 2.349 -2.798 -12.793 1.00 89.06 102 VAL A N 1
ATOM 820 C CA . VAL A 1 102 ? 2.185 -4.226 -13.105 1.00 89.06 102 VAL A CA 1
ATOM 821 C C . VAL A 1 102 ? 1.832 -4.425 -14.573 1.00 89.06 102 VAL A C 1
ATOM 823 O O . VAL A 1 102 ? 2.425 -5.282 -15.228 1.00 89.06 102 VAL A O 1
ATOM 826 N N . TYR A 1 103 ? 0.912 -3.614 -15.101 1.00 90.12 103 TYR A N 1
ATOM 827 C CA . TYR A 1 103 ? 0.533 -3.656 -16.508 1.00 90.12 103 TYR A CA 1
ATOM 828 C C . TYR A 1 103 ? 1.719 -3.306 -17.409 1.00 90.12 103 TYR A C 1
ATOM 830 O O . TYR A 1 103 ? 1.991 -4.019 -18.375 1.00 90.12 103 TYR A O 1
ATOM 838 N N . ALA A 1 104 ? 2.471 -2.256 -17.065 1.00 88.06 104 ALA A N 1
ATOM 839 C CA . ALA A 1 104 ? 3.590 -1.825 -17.887 1.00 88.06 104 ALA A CA 1
ATOM 840 C C . ALA A 1 104 ? 4.743 -2.834 -17.938 1.00 88.06 104 ALA A C 1
ATOM 842 O O . ALA A 1 104 ? 5.334 -3.046 -19.001 1.00 88.06 104 ALA A O 1
ATOM 843 N N . VAL A 1 105 ? 5.022 -3.489 -16.810 1.00 86.06 105 VAL A N 1
ATOM 844 C CA . VAL A 1 105 ? 6.015 -4.565 -16.717 1.00 86.06 105 VAL A CA 1
ATOM 845 C C . VAL A 1 105 ? 5.546 -5.810 -17.475 1.00 86.06 105 VAL A C 1
ATOM 847 O O . VAL A 1 105 ? 6.341 -6.399 -18.202 1.00 86.06 105 VAL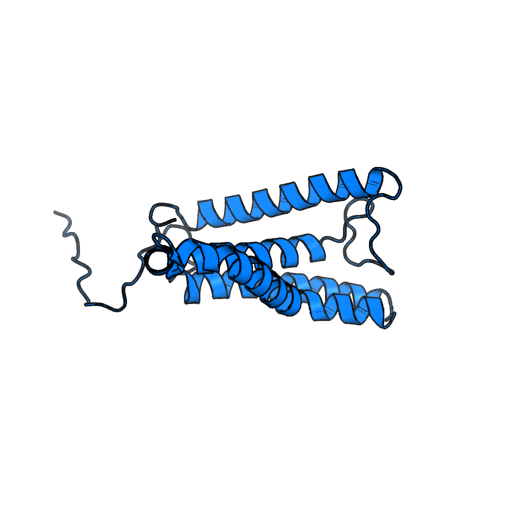 A O 1
ATOM 850 N N . HIS A 1 106 ? 4.267 -6.193 -17.361 1.00 86.50 106 HIS A N 1
ATOM 851 C CA . HIS A 1 106 ? 3.728 -7.381 -18.040 1.00 86.50 106 HIS A CA 1
ATOM 852 C C . HIS A 1 106 ? 3.712 -7.255 -19.561 1.00 86.50 106 HIS A C 1
ATOM 854 O O . HIS A 1 106 ? 4.064 -8.203 -20.258 1.00 86.50 106 HIS A O 1
ATOM 860 N N . VAL A 1 107 ? 3.283 -6.101 -20.076 1.00 87.38 107 VAL A N 1
ATOM 861 C CA . VAL A 1 107 ? 3.227 -5.848 -21.524 1.00 87.38 107 VAL A CA 1
ATOM 862 C C . VAL A 1 107 ? 4.630 -5.639 -22.105 1.00 87.38 107 VAL A C 1
ATOM 864 O O . VAL A 1 107 ? 4.829 -5.805 -23.306 1.00 87.38 107 VAL A O 1
ATOM 867 N N . GLY A 1 108 ? 5.619 -5.318 -21.264 1.00 84.06 108 GLY A N 1
ATOM 868 C CA . GLY A 1 108 ? 6.993 -5.086 -21.697 1.00 84.06 108 GLY A CA 1
ATOM 869 C C . GLY A 1 108 ? 7.160 -3.746 -22.412 1.00 84.06 108 GLY A C 1
ATOM 870 O O . GLY A 1 108 ? 7.836 -3.674 -23.438 1.00 84.06 108 GLY A O 1
ATOM 871 N N . TYR A 1 109 ? 6.531 -2.680 -21.899 1.00 86.31 109 TYR A N 1
ATOM 872 C CA . TYR A 1 109 ? 6.731 -1.335 -22.446 1.00 86.31 109 TYR A CA 1
ATOM 873 C C . TYR A 1 109 ? 8.185 -0.862 -22.307 1.00 86.31 109 TYR A C 1
ATOM 875 O O . TYR A 1 109 ? 8.997 -1.433 -21.575 1.00 86.31 109 TYR A O 1
ATOM 883 N N . SER A 1 110 ? 8.516 0.214 -23.028 1.00 87.94 110 SER A N 1
ATOM 884 C CA . SER A 1 110 ? 9.851 0.805 -22.977 1.00 87.94 110 SER A CA 1
ATOM 885 C C . SER A 1 110 ? 10.219 1.228 -21.546 1.00 87.94 110 SER A C 1
ATOM 887 O O . SER A 1 110 ? 9.343 1.669 -20.797 1.00 87.94 110 SER A O 1
ATOM 889 N N . PRO A 1 111 ? 11.513 1.185 -21.168 1.00 82.62 111 PRO A N 1
ATOM 890 C CA . PRO A 1 111 ? 11.943 1.490 -19.804 1.00 82.62 111 PRO A CA 1
ATOM 891 C C . PRO A 1 111 ? 11.433 2.838 -19.285 1.00 82.62 111 PRO A C 1
ATOM 893 O O . PRO A 1 111 ? 11.062 2.950 -18.123 1.00 82.62 111 PRO A O 1
ATOM 896 N N . MET A 1 112 ? 11.353 3.854 -20.149 1.00 85.56 112 MET A N 1
ATOM 897 C CA . MET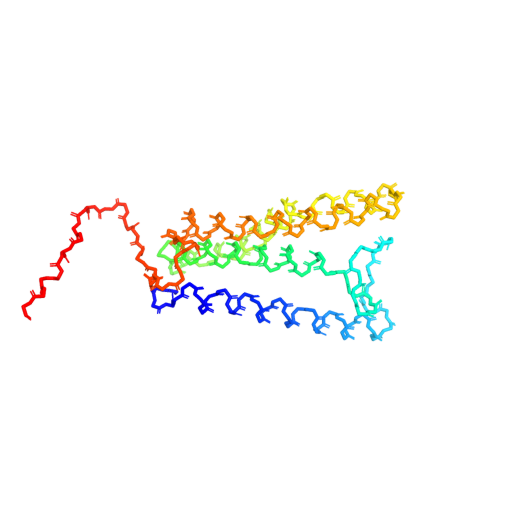 A 1 112 ? 10.833 5.173 -19.785 1.00 85.56 112 MET A CA 1
ATOM 898 C C . MET A 1 112 ? 9.355 5.130 -19.371 1.00 85.56 112 MET A C 1
ATOM 900 O O . MET A 1 112 ? 8.992 5.722 -18.357 1.00 85.56 112 MET A O 1
ATOM 904 N N . VAL A 1 113 ? 8.508 4.414 -20.119 1.00 86.56 113 VAL A N 1
ATOM 905 C CA . VAL A 1 113 ? 7.080 4.265 -19.792 1.00 86.56 113 VAL A CA 1
ATOM 906 C C . VAL A 1 113 ? 6.922 3.513 -18.479 1.00 86.56 113 VAL A C 1
ATOM 908 O O . VAL A 1 113 ? 6.171 3.948 -17.609 1.00 86.56 113 VAL A O 1
ATOM 911 N N . THR A 1 114 ? 7.680 2.434 -18.294 1.00 85.38 114 THR A N 1
ATOM 912 C CA . THR A 1 114 ? 7.625 1.640 -17.067 1.00 85.38 114 THR A CA 1
ATOM 913 C C . THR A 1 114 ? 8.016 2.505 -15.861 1.00 85.38 114 THR A C 1
ATOM 915 O O . THR A 1 114 ? 7.294 2.511 -14.865 1.00 85.38 114 THR A O 1
ATOM 918 N N . GLN A 1 115 ? 9.081 3.316 -15.948 1.00 85.06 115 GLN A N 1
ATOM 919 C CA . GLN A 1 115 ? 9.485 4.223 -14.859 1.00 85.06 115 GLN A CA 1
ATOM 920 C C . GLN A 1 115 ? 8.394 5.249 -14.517 1.00 85.06 115 GLN A C 1
ATOM 922 O O . GLN A 1 115 ? 8.104 5.462 -13.339 1.00 85.06 115 GLN A O 1
ATOM 927 N N . LEU A 1 116 ? 7.743 5.840 -15.525 1.00 88.94 116 LEU A N 1
ATOM 928 C CA . LEU A 1 116 ? 6.617 6.757 -15.313 1.00 88.94 116 LEU A CA 1
ATOM 929 C C . LEU A 1 116 ? 5.435 6.059 -14.628 1.00 88.94 116 LEU A C 1
ATOM 931 O O . LEU A 1 116 ? 4.846 6.623 -13.707 1.00 88.94 116 LEU A O 1
ATOM 935 N N . CYS A 1 117 ? 5.125 4.820 -15.016 1.00 89.50 117 CYS A N 1
ATOM 936 C CA . CYS A 1 117 ? 4.116 4.008 -14.340 1.00 89.50 117 CYS A CA 1
ATOM 937 C C . CYS A 1 117 ? 4.510 3.697 -12.889 1.00 89.50 117 CYS A C 1
ATOM 939 O O . CYS A 1 117 ? 3.660 3.771 -12.009 1.00 89.50 117 CYS A O 1
ATOM 941 N N . GLY A 1 118 ? 5.791 3.419 -12.618 1.00 87.25 118 GLY A N 1
ATOM 942 C CA . GLY A 1 118 ? 6.352 3.304 -11.267 1.00 87.25 118 GLY A CA 1
ATOM 943 C C . GLY A 1 118 ? 6.076 4.535 -10.403 1.00 87.25 118 GLY A C 1
ATOM 944 O O . GLY A 1 118 ? 5.554 4.413 -9.297 1.00 87.25 118 GLY A O 1
ATOM 945 N N . ILE A 1 119 ? 6.370 5.726 -10.927 1.00 89.62 119 ILE A N 1
ATOM 946 C CA . ILE A 1 119 ? 6.116 6.994 -10.227 1.00 89.62 119 ILE A CA 1
ATOM 947 C C . ILE A 1 119 ? 4.612 7.191 -10.001 1.00 89.62 119 ILE A C 1
ATOM 949 O O . ILE A 1 119 ? 4.198 7.549 -8.898 1.00 89.62 119 ILE A O 1
ATOM 953 N N . LEU A 1 120 ? 3.789 6.911 -11.016 1.00 92.06 120 LEU A N 1
ATOM 954 C CA . LEU A 1 120 ? 2.333 7.003 -10.916 1.00 92.06 120 LEU A CA 1
ATOM 955 C C . LEU A 1 120 ? 1.782 6.089 -9.812 1.00 92.06 120 LEU A C 1
ATOM 957 O O . LEU A 1 120 ? 0.968 6.537 -9.009 1.00 92.06 120 LEU A O 1
ATOM 961 N N . THR A 1 121 ? 2.263 4.850 -9.724 1.00 92.81 121 THR A N 1
ATOM 962 C CA . THR A 1 121 ? 1.910 3.902 -8.658 1.00 92.81 121 THR A CA 1
ATOM 963 C C . THR A 1 121 ? 2.253 4.449 -7.273 1.00 92.81 121 THR A C 1
ATOM 965 O O . THR A 1 121 ? 1.418 4.391 -6.368 1.00 92.81 121 THR A O 1
ATOM 968 N N . CYS A 1 122 ? 3.431 5.059 -7.098 1.00 91.56 122 CYS A N 1
ATOM 969 C CA . CYS A 1 122 ? 3.786 5.720 -5.839 1.00 91.56 122 CYS A CA 1
ATOM 970 C C . CYS A 1 122 ? 2.808 6.856 -5.498 1.00 91.56 122 CYS A C 1
ATOM 972 O O . CYS A 1 122 ? 2.341 6.955 -4.362 1.00 91.56 122 CYS A O 1
ATOM 974 N N . CYS A 1 123 ? 2.462 7.700 -6.476 1.00 93.06 123 CYS A N 1
ATOM 975 C CA . CYS A 1 123 ? 1.503 8.788 -6.281 1.00 93.06 123 CYS A CA 1
ATOM 976 C C . CYS A 1 123 ? 0.110 8.268 -5.901 1.00 93.06 123 CYS A C 1
ATOM 978 O O . CYS A 1 123 ? -0.508 8.806 -4.982 1.00 93.06 123 CYS A O 1
ATOM 980 N N . LEU A 1 124 ? -0.368 7.210 -6.562 1.00 93.31 124 LEU A N 1
ATOM 981 C CA . LEU A 1 124 ? -1.652 6.578 -6.251 1.00 93.31 124 LEU A CA 1
ATOM 982 C C . LEU A 1 124 ? -1.658 5.959 -4.852 1.00 93.31 124 LEU A C 1
ATOM 984 O O . LEU A 1 124 ? -2.631 6.129 -4.123 1.00 93.31 124 LEU A O 1
ATOM 988 N N . ALA A 1 125 ? -0.571 5.307 -4.442 1.00 93.06 125 ALA A N 1
ATOM 989 C CA . ALA A 1 125 ? -0.437 4.752 -3.098 1.00 93.06 125 ALA A CA 1
ATOM 990 C C . ALA A 1 125 ? -0.464 5.842 -2.010 1.00 93.06 125 ALA A C 1
ATOM 992 O O . ALA A 1 125 ? -1.141 5.689 -0.991 1.00 93.06 125 ALA A O 1
ATOM 993 N N . LEU A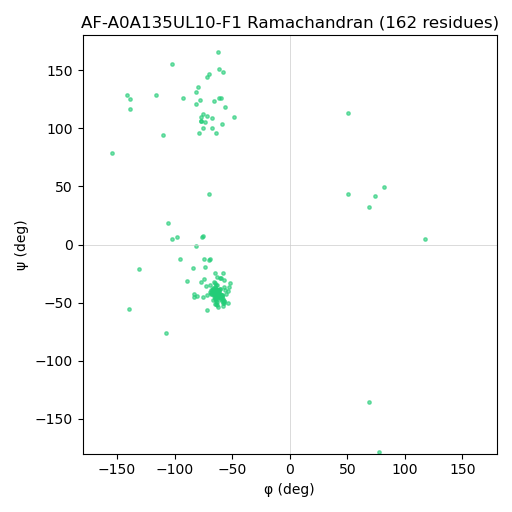 1 126 ? 0.221 6.970 -2.229 1.00 92.25 126 LEU A N 1
ATOM 994 C CA . LEU A 1 126 ? 0.184 8.115 -1.311 1.00 92.25 126 LEU A CA 1
ATOM 995 C C . LEU A 1 126 ? -1.209 8.755 -1.254 1.00 92.25 126 LEU A C 1
ATOM 997 O O . LEU A 1 126 ? -1.703 9.056 -0.165 1.00 92.25 126 LEU A O 1
ATOM 1001 N N . LEU A 1 127 ? -1.866 8.912 -2.407 1.00 93.50 127 LEU A N 1
ATOM 1002 C CA . LEU A 1 127 ? -3.247 9.388 -2.481 1.00 93.50 127 LEU A CA 1
ATOM 1003 C C . LEU A 1 127 ? -4.192 8.445 -1.728 1.00 93.50 127 LEU A C 1
ATOM 1005 O O . LEU A 1 127 ? -5.018 8.905 -0.943 1.00 93.50 127 LEU A O 1
ATOM 1009 N N . GLN A 1 128 ? -4.034 7.133 -1.906 1.00 93.94 128 GLN A N 1
ATOM 1010 C CA . GLN A 1 128 ? -4.803 6.112 -1.200 1.00 93.94 128 GLN A CA 1
ATOM 1011 C C . GLN A 1 128 ? -4.624 6.223 0.319 1.00 93.94 128 GLN A C 1
ATOM 1013 O O . GLN A 1 128 ? -5.619 6.208 1.039 1.00 93.94 128 GLN A O 1
ATOM 1018 N N . ILE A 1 129 ? -3.396 6.401 0.822 1.00 92.44 129 ILE A N 1
ATOM 1019 C CA . ILE A 1 129 ? -3.150 6.652 2.255 1.00 92.44 129 ILE A CA 1
ATOM 1020 C C . ILE A 1 129 ? -3.888 7.915 2.718 1.00 92.44 129 ILE A C 1
ATOM 1022 O O . ILE A 1 129 ? -4.524 7.898 3.775 1.00 92.44 129 ILE A O 1
ATOM 1026 N N . GLY A 1 130 ? -3.851 8.982 1.916 1.00 89.44 130 GLY A N 1
ATOM 1027 C CA . GLY A 1 130 ? -4.578 10.222 2.182 1.00 89.44 130 GLY A CA 1
ATOM 1028 C C . GLY A 1 130 ? -6.087 10.008 2.329 1.00 89.44 130 GLY A C 1
ATOM 1029 O O . GLY A 1 130 ? -6.684 10.429 3.319 1.00 89.44 130 GLY A O 1
ATOM 1030 N N . VAL A 1 131 ? -6.684 9.278 1.386 1.00 91.38 131 VAL A N 1
ATOM 1031 C CA . VAL A 1 131 ? -8.114 8.932 1.393 1.00 91.38 131 VAL A CA 1
ATOM 1032 C C . VAL A 1 131 ? -8.472 8.030 2.576 1.00 91.38 131 VAL A C 1
ATOM 1034 O O . VAL A 1 131 ? -9.509 8.232 3.202 1.00 91.38 131 VAL A O 1
ATOM 1037 N N . ILE A 1 132 ? -7.626 7.058 2.932 1.00 92.56 132 ILE A N 1
ATOM 1038 C CA . ILE A 1 132 ? -7.852 6.191 4.102 1.00 92.56 132 ILE A CA 1
ATOM 1039 C C . ILE A 1 132 ? -7.879 7.025 5.385 1.00 92.56 132 ILE A C 1
ATOM 1041 O O . ILE A 1 132 ? -8.759 6.850 6.231 1.00 92.56 132 ILE A O 1
ATOM 1045 N N . MET A 1 133 ? -6.926 7.941 5.536 1.00 88.56 133 MET A N 1
ATOM 1046 C CA . MET A 1 133 ? -6.866 8.823 6.697 1.00 88.56 133 MET A CA 1
ATOM 1047 C C . MET A 1 133 ? -8.118 9.696 6.809 1.00 88.56 133 MET A C 1
ATOM 1049 O O . MET A 1 133 ? -8.717 9.745 7.884 1.00 88.56 133 MET A O 1
ATOM 1053 N N . ASP A 1 134 ? -8.549 10.315 5.712 1.00 88.69 134 ASP A N 1
ATOM 1054 C CA . ASP A 1 134 ? -9.705 11.212 5.705 1.00 88.69 134 ASP A CA 1
ATOM 1055 C C . ASP A 1 134 ? -11.033 10.451 5.858 1.00 88.69 134 ASP A C 1
ATOM 1057 O O . ASP A 1 134 ? -11.768 10.643 6.825 1.00 88.69 134 ASP A O 1
ATOM 1061 N N . VAL A 1 135 ? -11.307 9.496 4.968 1.00 89.69 135 VAL A N 1
ATOM 1062 C CA . VAL A 1 135 ? -12.615 8.829 4.867 1.00 89.69 135 VAL A CA 1
ATOM 1063 C C . VAL A 1 135 ? -12.790 7.724 5.908 1.00 89.69 135 VAL A C 1
ATOM 1065 O O . VAL A 1 135 ? -13.850 7.611 6.529 1.00 89.69 135 VAL A O 1
ATOM 1068 N N . VAL A 1 136 ? -11.773 6.880 6.111 1.00 89.62 136 VAL A N 1
ATOM 1069 C CA . VAL A 1 136 ? -11.894 5.716 7.008 1.00 89.62 136 VAL A CA 1
ATOM 1070 C C . VAL A 1 136 ? -11.649 6.131 8.452 1.00 89.62 136 VAL A C 1
ATOM 1072 O O . VAL A 1 136 ? -12.402 5.732 9.345 1.00 89.62 136 VAL A O 1
ATOM 1075 N N . LEU A 1 137 ? -10.608 6.930 8.696 1.00 86.69 137 LEU A N 1
ATOM 1076 C CA . LEU A 1 137 ? -10.206 7.320 10.048 1.00 86.69 137 LEU A CA 1
ATOM 1077 C C . LEU A 1 137 ? -10.770 8.675 10.501 1.00 86.69 137 LEU A C 1
ATOM 1079 O O . LEU A 1 137 ? -10.712 8.946 11.704 1.00 86.69 137 LEU A O 1
ATOM 1083 N N . GLY A 1 138 ? -11.340 9.486 9.601 1.00 82.75 138 GLY A N 1
ATOM 1084 C CA . GLY A 1 138 ? -11.885 10.807 9.934 1.00 82.75 138 GLY A CA 1
ATOM 1085 C C . GLY A 1 138 ? -10.805 11.824 10.304 1.00 82.75 138 GLY A C 1
ATOM 1086 O O . GLY A 1 138 ? -11.019 12.636 11.203 1.00 82.75 138 GLY A O 1
ATOM 1087 N N . ARG A 1 139 ? -9.610 11.724 9.709 1.00 77.88 139 ARG A N 1
ATOM 1088 C CA . ARG A 1 139 ? -8.423 12.520 10.055 1.00 77.88 139 ARG A CA 1
ATOM 1089 C C . ARG A 1 139 ? -7.989 13.403 8.892 1.00 77.88 139 ARG A C 1
ATOM 1091 O O . ARG A 1 139 ? -7.691 12.904 7.813 1.00 77.88 139 ARG A O 1
ATOM 1098 N N . GLN A 1 140 ? -7.813 14.694 9.160 1.00 73.38 140 GLN A N 1
ATOM 1099 C CA . GLN A 1 140 ? -7.231 15.623 8.193 1.00 73.38 140 GLN A CA 1
ATOM 1100 C C . GLN A 1 140 ? -5.708 15.442 8.132 1.00 73.38 140 GLN A C 1
ATOM 1102 O O . GLN A 1 140 ? -4.986 15.766 9.073 1.00 73.38 140 GLN A O 1
ATOM 1107 N N . VAL A 1 141 ? -5.212 14.902 7.016 1.00 63.00 141 VAL A N 1
ATOM 1108 C CA . VAL A 1 141 ? -3.781 14.585 6.814 1.00 63.00 141 VAL A CA 1
ATOM 1109 C C . VAL A 1 141 ? -2.902 15.834 6.789 1.00 63.00 141 VAL A C 1
ATOM 1111 O O . VAL A 1 141 ? -1.757 15.790 7.233 1.00 63.00 141 VAL A O 1
ATOM 1114 N N . LEU A 1 142 ? -3.446 16.947 6.295 1.00 61.72 142 LEU A N 1
ATOM 1115 C CA . LEU A 1 142 ? -2.740 18.220 6.139 1.00 61.72 142 LEU A CA 1
ATOM 1116 C C . LEU A 1 142 ? -2.656 19.042 7.433 1.00 61.72 142 LEU A C 1
ATOM 1118 O O . LEU A 1 142 ? -2.032 20.098 7.418 1.00 61.72 142 LEU A O 1
ATOM 1122 N N . GLU A 1 143 ? -3.229 18.562 8.543 1.00 61.75 143 GLU A N 1
ATOM 1123 C CA . GLU A 1 143 ? -3.094 19.168 9.871 1.00 61.75 143 GLU A CA 1
ATOM 1124 C C . GLU A 1 143 ? -2.240 18.263 10.788 1.00 61.75 143 GLU A C 1
ATOM 1126 O O . GLU A 1 143 ? -2.743 17.321 11.413 1.00 61.75 143 GLU A O 1
ATOM 1131 N N . PRO A 1 144 ? -0.920 18.522 10.876 1.00 53.56 144 PRO A N 1
ATOM 1132 C CA . PRO A 1 144 ? 0.038 17.657 11.560 1.00 53.56 144 PRO A CA 1
ATOM 1133 C C . PRO A 1 144 ? -0.184 17.493 13.074 1.00 53.56 144 PRO A C 1
ATOM 1135 O O . PRO A 1 144 ? 0.216 16.474 13.634 1.00 53.56 144 PRO A O 1
ATOM 1138 N N . ASP A 1 145 ? -0.775 18.487 13.747 1.00 51.91 145 ASP A N 1
ATOM 1139 C CA . ASP A 1 145 ? -0.932 18.517 15.214 1.00 51.91 145 ASP A CA 1
ATOM 1140 C C . ASP A 1 145 ? -2.339 18.151 15.709 1.00 51.91 145 ASP A C 1
ATOM 1142 O O . ASP A 1 145 ? -2.593 18.150 16.914 1.00 51.91 145 ASP A O 1
ATOM 1146 N N . HIS A 1 146 ? -3.249 17.756 14.813 1.00 52.31 146 HIS A N 1
ATOM 1147 C CA . HIS A 1 146 ? -4.558 17.264 15.227 1.00 52.31 146 HIS A CA 1
ATOM 1148 C C . HIS A 1 146 ? -4.437 15.818 15.744 1.00 52.31 146 HIS A C 1
ATOM 1150 O O . HIS A 1 146 ? -4.257 14.861 14.984 1.00 52.31 146 HIS A O 1
ATOM 1156 N N . ALA A 1 147 ? -4.539 15.635 17.064 1.00 51.50 147 ALA A N 1
ATOM 1157 C CA . ALA A 1 147 ? -4.855 14.330 17.635 1.00 51.50 147 ALA A CA 1
ATOM 1158 C C . ALA A 1 147 ? -6.243 13.919 17.117 1.00 51.50 147 ALA A C 1
ATOM 1160 O O . ALA A 1 147 ? -7.187 14.702 17.188 1.00 51.50 147 ALA A O 1
ATOM 1161 N N . GLY A 1 148 ? -6.357 12.727 16.523 1.00 46.84 148 GLY A N 1
ATOM 1162 C CA . GLY A 1 148 ? -7.550 12.340 15.770 1.00 46.84 148 GLY A CA 1
ATOM 1163 C C . GLY A 1 148 ? -8.827 12.375 16.611 1.00 46.84 148 GLY A C 1
ATOM 1164 O O . GLY A 1 148 ? -9.098 11.441 17.366 1.00 46.84 148 GLY A O 1
ATOM 1165 N N . CYS A 1 149 ? -9.645 13.409 16.421 1.00 41.34 149 CYS A N 1
ATOM 1166 C CA . CYS A 1 149 ? -11.025 13.415 16.873 1.00 41.34 149 CYS A CA 1
ATOM 1167 C C . CYS A 1 149 ? -11.810 12.493 15.937 1.00 41.34 149 CYS A C 1
ATOM 1169 O O . CYS A 1 149 ? -12.062 12.827 14.783 1.00 41.34 149 CYS A O 1
ATOM 1171 N N . VAL A 1 150 ? -12.160 11.295 16.409 1.00 43.81 150 VAL A N 1
ATOM 1172 C CA . VAL A 1 150 ? -13.107 10.444 15.683 1.00 43.81 150 VAL A CA 1
ATOM 1173 C C 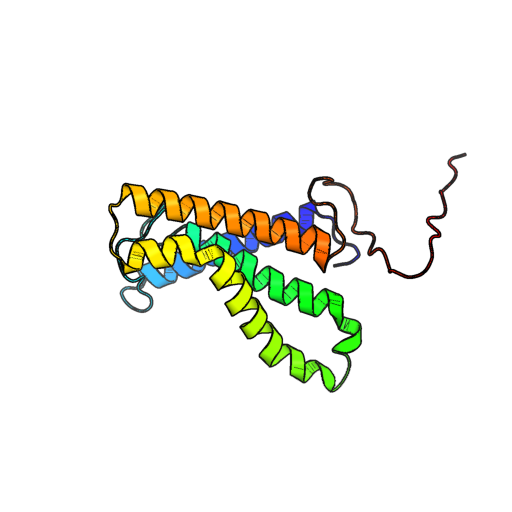. VAL A 1 150 ? -14.450 11.160 15.742 1.00 43.81 150 VAL A C 1
ATOM 1175 O O . VAL A 1 150 ? -15.130 11.082 16.766 1.00 43.81 150 VAL A O 1
ATOM 1178 N N . VAL A 1 151 ? -14.821 11.855 14.666 1.00 42.00 151 VAL A N 1
ATOM 1179 C CA . VAL A 1 151 ? -16.164 12.411 14.503 1.00 42.00 151 VAL A CA 1
ATOM 1180 C C . VAL A 1 151 ? -17.125 11.226 14.448 1.00 42.00 151 VAL A C 1
ATOM 1182 O O . VAL A 1 151 ? -17.292 10.559 13.426 1.00 42.00 151 VAL A O 1
ATOM 1185 N N . ARG A 1 152 ? -17.707 10.898 15.603 1.00 38.41 152 ARG A N 1
ATOM 1186 C CA . ARG A 1 152 ? -18.894 10.053 15.676 1.00 38.41 152 ARG A CA 1
ATOM 1187 C C . ARG A 1 152 ? -19.964 10.801 14.884 1.00 38.41 152 ARG A C 1
ATOM 1189 O O . ARG A 1 152 ? -20.231 11.961 15.176 1.00 38.41 152 ARG A O 1
ATOM 1196 N N . PHE A 1 153 ? -20.584 10.147 13.908 1.00 40.00 153 PHE A N 1
ATOM 1197 C CA . PHE A 1 153 ? -21.828 10.615 13.284 1.00 40.00 153 PHE A CA 1
ATOM 1198 C C . PHE A 1 153 ? -23.011 10.497 14.272 1.00 40.00 153 PHE A C 1
ATOM 1200 O O . PHE A 1 153 ? -24.084 10.031 13.921 1.00 40.00 153 PHE A O 1
ATOM 1207 N N . GLU A 1 154 ? -22.800 10.896 15.526 1.00 41.78 154 GLU A N 1
ATOM 1208 C CA . GLU A 1 154 ? -23.832 11.105 16.530 1.00 41.78 154 GLU A CA 1
ATOM 1209 C C . GLU A 1 154 ? -23.477 12.374 17.304 1.00 41.78 154 GLU A C 1
ATOM 1211 O O . GLU A 1 154 ? -22.424 12.458 17.929 1.00 41.78 154 GLU A O 1
ATOM 1216 N N . GLU A 1 155 ? -24.372 13.349 17.163 1.00 35.97 155 GLU A N 1
ATOM 1217 C CA . GLU A 1 155 ? -24.501 14.607 17.895 1.00 35.97 155 GLU A CA 1
ATOM 1218 C C . GLU A 1 155 ? -23.270 15.517 18.042 1.00 35.97 155 GLU A C 1
ATOM 1220 O O . GLU A 1 155 ? -22.315 15.292 18.783 1.00 35.97 155 GLU A O 1
ATOM 1225 N N . LYS A 1 156 ? -23.384 16.673 17.380 1.00 38.69 156 LYS A N 1
ATOM 1226 C CA . LYS A 1 156 ? -22.615 17.885 17.653 1.00 38.69 156 LYS A CA 1
ATOM 1227 C C . LYS A 1 156 ? -22.623 18.197 19.155 1.00 38.69 156 LYS A C 1
ATOM 1229 O O . LYS A 1 156 ? -23.616 18.695 19.664 1.00 38.69 156 LYS A O 1
ATOM 1234 N N . THR A 1 157 ? -21.494 18.040 19.833 1.00 37.31 157 THR A N 1
ATOM 1235 C CA . THR A 1 157 ? -21.138 18.864 21.002 1.00 37.31 157 THR A CA 1
ATOM 1236 C C . THR A 1 157 ? -19.619 18.895 21.155 1.00 37.31 157 THR A C 1
ATOM 1238 O O . THR A 1 157 ? -19.022 18.214 21.982 1.00 37.31 157 THR A O 1
ATOM 1241 N N . CYS A 1 158 ? -18.959 19.719 20.337 1.00 35.97 158 CYS A N 1
ATOM 1242 C CA . CYS A 1 158 ? -17.610 20.166 20.665 1.00 35.97 158 CYS A CA 1
ATOM 1243 C C . CYS A 1 158 ? -17.751 21.286 21.706 1.00 35.97 158 CYS A C 1
ATOM 1245 O O . CYS A 1 158 ? -18.061 22.428 21.366 1.00 35.97 158 CYS A O 1
ATOM 1247 N N . SER A 1 159 ? -17.623 20.934 22.987 1.00 32.50 159 SER A N 1
ATOM 1248 C CA . SER A 1 159 ? -17.589 21.900 24.086 1.00 32.50 159 SER A CA 1
ATOM 1249 C C . SER A 1 159 ? -16.300 22.713 23.986 1.00 32.50 159 SER A C 1
ATOM 1251 O O . SER A 1 159 ? -15.212 22.203 24.257 1.00 32.50 159 SER A O 1
ATOM 1253 N N . ALA A 1 160 ? -16.429 23.984 23.608 1.00 38.06 160 ALA A N 1
ATOM 1254 C CA . ALA A 1 160 ? -15.355 24.962 23.670 1.00 38.06 160 ALA A CA 1
ATOM 1255 C C . ALA A 1 160 ? -14.821 25.048 25.110 1.00 38.06 160 ALA A C 1
ATOM 1257 O O . ALA A 1 160 ? -15.554 25.397 26.037 1.00 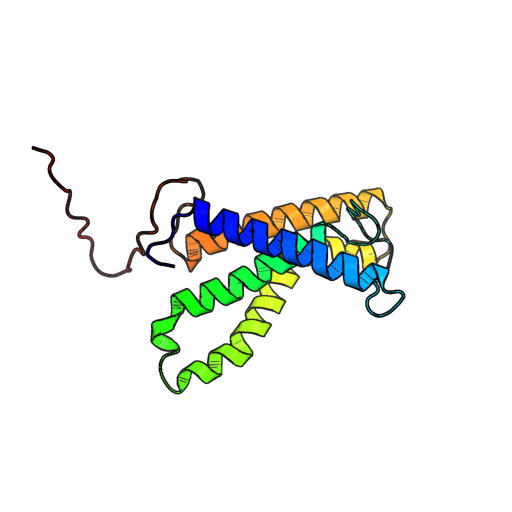38.06 160 ALA A O 1
ATOM 1258 N N . LYS A 1 161 ? -13.539 24.724 25.315 1.00 35.12 161 LYS A N 1
ATOM 1259 C CA . LYS A 1 161 ? -12.842 25.085 26.551 1.00 35.12 161 LYS A CA 1
ATOM 1260 C C . LYS A 1 161 ? -12.599 26.591 26.528 1.00 35.12 161 LYS A C 1
ATOM 1262 O O . LYS A 1 161 ? -11.808 27.087 25.732 1.00 35.12 161 LYS A O 1
ATOM 1267 N N . ALA A 1 162 ? -13.308 27.294 27.403 1.00 38.00 162 ALA A N 1
ATOM 1268 C CA . ALA A 1 162 ? -13.056 28.684 27.732 1.00 38.00 162 ALA A CA 1
ATOM 1269 C C . ALA A 1 162 ? -11.690 28.807 28.424 1.00 38.00 162 ALA A C 1
ATOM 1271 O O . ALA A 1 162 ? -11.448 28.161 29.443 1.00 38.00 162 ALA A O 1
ATOM 1272 N N . HIS A 1 163 ? -10.812 29.640 27.868 1.00 34.09 163 HIS A N 1
ATOM 1273 C CA . HIS A 1 163 ? -9.656 30.171 28.580 1.00 34.09 163 HIS A CA 1
ATOM 1274 C C . HIS A 1 163 ? -10.122 31.361 29.430 1.00 34.09 163 HIS A C 1
ATOM 1276 O O . HIS A 1 163 ? -10.662 32.333 28.898 1.00 34.09 163 HIS A O 1
ATOM 1282 N N . LYS A 1 164 ? -9.920 31.262 30.743 1.00 36.72 164 LYS A N 1
ATOM 1283 C CA . LYS A 1 164 ? -9.704 32.396 31.645 1.00 36.72 164 LYS A CA 1
ATOM 1284 C C . LYS A 1 164 ? -8.288 32.278 32.185 1.00 36.72 164 LYS A C 1
ATOM 1286 O O . LYS A 1 164 ? -7.849 31.118 32.361 1.00 36.72 164 LYS A O 1
#

pLDDT: mean 78.21, std 17.83, range [32.5, 95.12]

Organism: NCBI:txid1209931

Radius of gyration: 18.93 Å; Cα contacts (8 Å, |Δi|>4): 178; chains: 1; bounding box: 45×50×55 Å

Sequence (164 aa):
MREVSNKTLLVFLGLAGLFDVVLEECLLNYGGLYLHYGHQTLVLFSLFPCWWAFCNVSAVFLGIAMTYRYREWFSGWKSVFVLPILPFCYVAGWSLAAMPTVYAVHVGYSPMVTQLCGILTCCLALLQIGVIMDVVLGRQVLEPDHAGCVVRFEEKTCSAKAHK

Solvent-accessible surface area (backbone atoms only — not comparable to full-atom values): 9006 Å² total; per-residue (Å²): 114,63,87,47,35,47,51,59,52,51,50,50,52,52,50,51,30,52,51,49,50,54,53,50,40,54,44,43,71,67,73,73,85,45,81,83,80,64,79,74,33,58,58,80,81,82,79,44,37,53,34,52,39,38,13,51,46,35,4,52,48,45,24,53,46,51,52,61,66,43,42,81,69,35,49,76,82,46,39,64,57,51,66,61,46,39,58,51,32,27,54,51,39,27,51,71,16,37,44,57,28,54,51,29,37,73,74,61,52,57,72,69,58,27,36,53,24,24,53,49,14,33,53,43,13,54,50,49,44,50,48,43,35,37,73,61,58,48,29,67,79,91,43,58,84,48,56,42,61,68,76,62,99,62,77,96,72,86,77,79,80,80,86,130

Foldseek 3Di:
DQQDFLQRVVVVLVVQLVVVQVVVVVCCVVPPNDADPFDAACPDDPHDRSLQSLQQSLQQVQLVLQCVLCVVVCPDPNVVVSVVSSVVSNCVSSCQLQVLLVVCRVVVHDRVSNNVSSVSSNVRSVVSSCCSCCPRQVHHSVDRGDSRDRPDPDDDDPDDDDDD

Secondary structure (DSSP, 8-state):
-TT-BHHHHHHHHHHHHHHHHHHHHHHHHTSSSS---SS-S-B-SSS-BHHHHHHHHHHHHHHHHHHHHTTTTTSGGGGGGHHHHHHHHHHHHHHHHHHHHHHHHHHT--HHHHHHHHHHHHHHHHHHHHHIIIIIT---TT-TT-B-----SS----------

Nearest PDB structures (foldseek):
  6oev-assembly1_A  TM=3.992E-01  e=5.348E+00  Homo sapiens